Protein AF-A0A853BJP9-F1 (afdb_monomer_lite)

Radius of gyration: 33.91 Å; chains: 1; bounding box: 47×43×100 Å

Sequence (139 aa):
MADEHHEDHGNTVAAWFLTLSWIVLWSVAGVAIILGGDLMLWTAVGLGGSVVFAVIAGVMKKAGLGRKTPRPVPPTREEWEALQAKAKKTAKEAVKEVKDAVTADGGHGRDGAKDDSADSAAPAGSAAASAGETAGSSR

Foldseek 3Di:
DDPPPPQPLPDFPLSVQLVVQLVVLVVVLVVCVVVVHDNVVSVVSSVVSNVVSVVVSVVCVVVVSGDPDDPPDPDDPVVVVVVVVVVVVVVVVVVVVVVVVVVVVPPDDDDDDDDDDDDDDDDDDDDDDDDDDDDDDDD

Secondary structure (DSSP, 8-state):
---------TT-HHHHHHHHHHHHHHHHHHHHHHTT--HHHHHHHHHHHHHHHHHHHHHHIIIIIS--S---PPPPHHHHHHHHHHHHHHHHHHHHHHHHHHHHH--S-------------------------------

Structure (mmCIF, N/CA/C/O backbone):
data_AF-A0A853BJP9-F1
#
_entry.id   AF-A0A853BJP9-F1
#
loop_
_atom_site.group_PDB
_atom_site.id
_atom_site.type_symbol
_atom_site.label_atom_id
_atom_site.label_alt_id
_atom_site.label_comp_id
_atom_site.label_asym_id
_atom_site.label_entity_id
_atom_site.label_seq_id
_atom_site.pdbx_PDB_ins_code
_atom_site.Cartn_x
_atom_site.Cartn_y
_atom_site.Cartn_z
_atom_site.occupancy
_atom_site.B_iso_or_equiv
_atom_site.auth_seq_id
_atom_site.auth_comp_id
_atom_site.auth_asym_id
_atom_site.auth_atom_id
_atom_site.pdbx_PDB_model_num
ATOM 1 N N . MET A 1 1 ? 14.609 25.569 -6.937 1.00 37.84 1 MET A N 1
ATOM 2 C CA . MET A 1 1 ? 14.878 24.474 -7.885 1.00 37.84 1 MET A CA 1
ATOM 3 C C . MET A 1 1 ? 14.384 23.210 -7.219 1.00 37.84 1 MET A C 1
ATOM 5 O O . MET A 1 1 ? 15.051 22.706 -6.329 1.00 37.84 1 MET A O 1
ATOM 9 N N . ALA A 1 2 ? 13.137 22.842 -7.495 1.00 45.31 2 ALA A N 1
ATOM 10 C CA . ALA A 1 2 ? 12.587 21.580 -7.036 1.00 45.31 2 ALA A CA 1
ATOM 11 C C . ALA A 1 2 ? 12.974 20.566 -8.107 1.00 45.31 2 ALA A C 1
ATOM 13 O O . ALA A 1 2 ? 12.393 20.581 -9.187 1.00 45.31 2 ALA A O 1
ATOM 14 N N . ASP A 1 3 ? 14.010 19.772 -7.850 1.00 46.66 3 ASP A N 1
ATOM 15 C CA . ASP A 1 3 ? 14.180 18.537 -8.599 1.00 46.66 3 ASP A CA 1
ATOM 16 C C . ASP A 1 3 ? 12.896 17.738 -8.393 1.00 46.66 3 ASP A C 1
ATOM 18 O O . ASP A 1 3 ? 12.583 17.315 -7.276 1.00 46.66 3 ASP A O 1
ATOM 22 N N . GLU A 1 4 ? 12.123 17.580 -9.462 1.00 47.41 4 GLU A N 1
ATOM 23 C CA . GLU A 1 4 ? 10.982 16.677 -9.550 1.00 47.41 4 GLU A CA 1
ATOM 24 C C . GLU A 1 4 ? 11.506 15.233 -9.515 1.00 47.41 4 GLU A C 1
ATOM 26 O O . GLU A 1 4 ? 11.362 14.444 -10.443 1.00 47.41 4 GLU A O 1
ATOM 31 N N . HIS A 1 5 ? 12.115 14.862 -8.389 1.00 51.47 5 HIS A N 1
ATOM 32 C CA . HIS A 1 5 ? 12.280 13.494 -7.934 1.00 51.47 5 HIS A CA 1
ATOM 33 C C . HIS A 1 5 ? 10.899 12.979 -7.508 1.00 51.47 5 HIS A C 1
ATOM 35 O O . HIS A 1 5 ? 10.656 12.617 -6.356 1.00 51.47 5 HIS A O 1
ATOM 41 N N . HIS A 1 6 ? 9.964 12.925 -8.458 1.00 56.50 6 HIS A N 1
ATOM 42 C CA . HIS A 1 6 ? 8.896 11.948 -8.384 1.00 56.50 6 HIS A CA 1
ATOM 43 C C . HIS A 1 6 ? 9.573 10.602 -8.529 1.00 56.50 6 HIS A C 1
ATOM 45 O O . HIS A 1 6 ? 9.756 10.069 -9.623 1.00 56.50 6 HIS A O 1
ATOM 51 N N . GLU A 1 7 ? 10.029 10.088 -7.392 1.00 53.91 7 GLU A N 1
ATOM 52 C CA . GLU A 1 7 ? 10.380 8.700 -7.296 1.00 53.91 7 GLU A CA 1
ATOM 53 C C . GLU A 1 7 ? 9.246 7.901 -7.924 1.00 53.91 7 GLU A C 1
ATOM 55 O O . GLU A 1 7 ? 8.085 8.007 -7.531 1.00 53.91 7 GLU A O 1
ATOM 60 N N . ASP A 1 8 ? 9.595 7.171 -8.972 1.00 53.97 8 ASP A N 1
ATOM 61 C CA . ASP A 1 8 ? 8.656 6.519 -9.860 1.00 53.97 8 ASP A CA 1
ATOM 62 C C . ASP A 1 8 ? 8.015 5.328 -9.127 1.00 53.97 8 ASP A C 1
ATOM 64 O O . ASP A 1 8 ? 8.422 4.170 -9.237 1.00 53.97 8 ASP A O 1
ATOM 68 N N . HIS A 1 9 ? 7.043 5.649 -8.273 1.00 56.84 9 HIS A N 1
ATOM 69 C CA . HIS A 1 9 ? 6.341 4.755 -7.354 1.00 56.84 9 HIS A CA 1
ATOM 70 C C . HIS A 1 9 ? 5.228 3.959 -8.043 1.00 56.84 9 HIS A C 1
ATOM 72 O O . HIS A 1 9 ? 4.594 3.115 -7.416 1.00 56.84 9 HIS A O 1
ATOM 78 N N . GLY A 1 10 ? 5.011 4.184 -9.342 1.00 60.00 10 GLY A N 1
ATOM 79 C CA . GLY A 1 10 ? 3.760 3.852 -10.022 1.00 60.00 10 GLY A CA 1
ATOM 80 C C . GLY A 1 10 ? 3.425 2.370 -10.224 1.00 60.00 10 GLY A C 1
ATOM 81 O O . GLY A 1 10 ? 2.351 2.107 -10.744 1.00 60.00 10 GLY A O 1
ATOM 82 N N . ASN A 1 11 ? 4.287 1.408 -9.860 1.00 73.94 11 ASN A N 1
ATOM 83 C CA . ASN A 1 11 ? 3.923 -0.025 -9.837 1.00 73.94 11 ASN A CA 1
ATOM 84 C C . ASN A 1 11 ? 4.930 -0.921 -9.071 1.00 73.94 11 ASN A C 1
ATOM 86 O O . ASN A 1 11 ? 5.245 -2.022 -9.519 1.00 73.94 11 ASN A O 1
ATOM 90 N N . THR A 1 12 ? 5.539 -0.455 -7.975 1.00 83.69 12 THR A N 1
ATOM 91 C CA . THR A 1 12 ? 6.511 -1.297 -7.235 1.00 83.69 12 THR A CA 1
ATOM 92 C C . THR A 1 12 ? 5.818 -2.171 -6.195 1.00 83.69 12 THR A C 1
ATOM 94 O O . THR A 1 12 ? 4.825 -1.752 -5.604 1.00 83.69 12 THR A O 1
ATOM 97 N N . VAL A 1 13 ? 6.362 -3.362 -5.918 1.00 85.00 13 VAL A N 1
ATOM 98 C CA . VAL A 1 13 ? 5.829 -4.253 -4.868 1.00 85.00 13 VAL A CA 1
ATOM 99 C C . VAL A 1 13 ? 5.846 -3.556 -3.508 1.00 85.00 13 VAL A C 1
ATOM 101 O O . VAL A 1 13 ? 4.897 -3.681 -2.745 1.00 85.00 13 VAL A O 1
ATOM 104 N N . ALA A 1 14 ? 6.891 -2.772 -3.225 1.00 84.31 14 ALA A N 1
ATOM 105 C CA . ALA A 1 14 ? 6.982 -1.991 -1.994 1.00 84.31 14 ALA A CA 1
ATOM 106 C C . ALA A 1 14 ? 5.864 -0.935 -1.877 1.00 84.31 14 ALA A C 1
ATOM 108 O O . ALA A 1 14 ? 5.296 -0.770 -0.799 1.00 84.31 14 ALA A O 1
ATOM 109 N N . ALA A 1 15 ? 5.516 -0.256 -2.978 1.00 85.38 15 ALA A N 1
ATOM 110 C CA . ALA A 1 15 ? 4.410 0.702 -2.997 1.00 85.38 15 ALA A CA 1
ATOM 111 C C . ALA A 1 15 ? 3.058 0.003 -2.787 1.00 85.38 15 ALA A C 1
ATOM 113 O O . ALA A 1 15 ? 2.301 0.394 -1.903 1.00 85.38 15 ALA A O 1
ATOM 114 N N . TRP A 1 16 ? 2.791 -1.080 -3.522 1.00 89.31 16 TRP A N 1
ATOM 115 C CA . TRP A 1 16 ? 1.556 -1.856 -3.366 1.00 89.31 16 TRP A CA 1
ATOM 116 C C . TRP A 1 16 ? 1.411 -2.473 -1.981 1.00 89.31 16 TRP A C 1
ATOM 118 O O . TRP A 1 16 ? 0.315 -2.473 -1.429 1.00 89.31 16 TRP A O 1
ATOM 128 N N . PHE A 1 17 ? 2.506 -2.958 -1.396 1.00 91.31 17 PHE A N 1
ATOM 129 C CA . PHE A 1 17 ? 2.514 -3.454 -0.026 1.00 91.31 17 PHE A CA 1
ATOM 130 C C . PHE A 1 17 ? 2.046 -2.375 0.949 1.00 91.31 17 PHE A C 1
ATOM 132 O O . PHE A 1 17 ? 1.152 -2.633 1.755 1.00 91.31 17 PHE A O 1
ATOM 139 N N . LEU A 1 18 ? 2.603 -1.163 0.860 1.00 91.25 18 LEU A N 1
ATOM 140 C CA . LEU A 1 18 ? 2.212 -0.067 1.742 1.00 91.25 18 LEU A CA 1
ATOM 141 C C . LEU A 1 18 ? 0.736 0.295 1.554 1.00 91.25 18 LEU A C 1
ATOM 143 O O . LEU A 1 18 ? 0.005 0.407 2.530 1.00 91.25 18 LEU A O 1
ATOM 147 N N . THR A 1 19 ? 0.278 0.419 0.309 1.00 92.75 19 THR A N 1
ATOM 148 C CA . THR A 1 19 ? -1.118 0.757 0.013 1.00 92.75 19 THR A CA 1
ATOM 149 C C . THR A 1 19 ? -2.087 -0.308 0.528 1.00 92.75 19 THR A C 1
ATOM 151 O O . THR A 1 19 ? -3.053 0.021 1.212 1.00 92.75 19 THR A O 1
ATOM 154 N N . LEU A 1 20 ? -1.832 -1.588 0.246 1.00 95.38 20 LEU A N 1
ATOM 155 C CA . LEU A 1 20 ? -2.716 -2.681 0.655 1.00 95.38 20 LEU A CA 1
ATOM 156 C C . LEU A 1 20 ? -2.715 -2.883 2.171 1.00 95.38 20 LEU A C 1
ATOM 158 O O . LEU A 1 20 ? -3.782 -3.031 2.761 1.00 95.38 20 LEU A O 1
ATOM 162 N N . SER A 1 21 ? -1.543 -2.852 2.811 1.00 93.94 21 SER A N 1
ATOM 163 C CA . SER A 1 21 ? -1.447 -2.975 4.272 1.00 93.94 21 SER A CA 1
ATOM 164 C C . SER A 1 21 ? -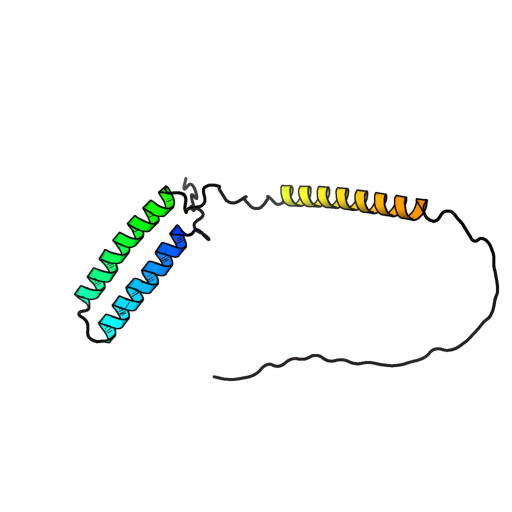2.181 -1.839 4.982 1.00 93.94 21 SER A C 1
ATOM 166 O O . SER A 1 21 ? -2.892 -2.092 5.952 1.00 93.94 21 SER A O 1
ATOM 168 N N . TRP A 1 22 ? -2.107 -0.615 4.451 1.00 95.50 22 TRP A N 1
ATOM 169 C CA . TRP A 1 22 ? -2.853 0.529 4.968 1.00 95.50 22 TRP A CA 1
ATOM 170 C C . TRP A 1 22 ? -4.366 0.330 4.835 1.00 95.50 22 TRP A C 1
ATOM 172 O O . TRP A 1 22 ? -5.093 0.475 5.816 1.00 95.50 22 TRP A O 1
ATOM 182 N N . ILE A 1 23 ? -4.853 -0.053 3.651 1.00 96.62 23 ILE A N 1
ATOM 183 C CA . ILE A 1 23 ? -6.286 -0.306 3.425 1.00 96.62 23 ILE A CA 1
ATOM 184 C C . ILE A 1 23 ? -6.799 -1.374 4.391 1.00 96.62 23 ILE A C 1
ATOM 186 O O . ILE A 1 23 ? -7.822 -1.167 5.041 1.00 96.62 23 ILE A O 1
ATOM 190 N N . VAL A 1 24 ? -6.085 -2.494 4.521 1.00 97.94 24 VAL A N 1
ATOM 191 C CA . VAL A 1 24 ? -6.479 -3.590 5.414 1.00 97.94 24 VAL A CA 1
ATOM 192 C C . VAL A 1 24 ? -6.487 -3.130 6.869 1.00 97.94 24 VAL A C 1
ATOM 194 O O . VAL A 1 24 ? -7.473 -3.359 7.566 1.00 97.94 24 VAL A O 1
ATOM 197 N N . LEU A 1 25 ? -5.438 -2.438 7.321 1.00 97.81 25 LEU A N 1
ATOM 198 C CA . LEU A 1 25 ? -5.331 -1.956 8.698 1.00 97.81 25 LEU A CA 1
ATOM 199 C C . LEU A 1 25 ? -6.505 -1.053 9.078 1.00 97.81 25 LEU A C 1
ATOM 201 O O . LEU A 1 25 ? -7.149 -1.268 10.104 1.00 97.81 25 LEU A O 1
ATOM 205 N N . TRP A 1 26 ? -6.803 -0.063 8.239 1.00 97.44 26 TRP A N 1
ATOM 206 C CA . TRP A 1 26 ? -7.873 0.891 8.516 1.00 97.44 26 TRP A CA 1
ATOM 207 C C . TRP A 1 26 ? -9.263 0.300 8.301 1.00 97.44 26 TRP A C 1
ATOM 209 O O . TRP A 1 26 ? -10.194 0.697 8.996 1.00 97.44 26 TRP A O 1
ATOM 219 N N . SER A 1 27 ? -9.404 -0.698 7.427 1.00 98.06 27 SER A N 1
ATOM 220 C CA . SER A 1 27 ? -10.647 -1.469 7.317 1.00 98.06 27 SER A CA 1
ATOM 221 C C . SER A 1 27 ? -10.922 -2.247 8.603 1.00 98.06 27 SER A C 1
ATOM 223 O O . SER A 1 27 ? -12.030 -2.188 9.127 1.00 98.06 27 SER A O 1
ATOM 225 N N . VAL A 1 28 ? -9.911 -2.923 9.161 1.00 97.31 28 VAL A N 1
ATOM 226 C CA . VAL A 1 28 ? -10.039 -3.651 10.434 1.00 97.31 28 VAL A CA 1
ATOM 227 C C . VAL A 1 28 ? -10.338 -2.692 11.584 1.00 97.31 28 VAL A C 1
ATOM 229 O O . VAL A 1 28 ? -11.266 -2.943 12.349 1.00 97.31 28 VAL A O 1
ATOM 232 N N . ALA A 1 29 ? -9.611 -1.575 11.682 1.00 95.62 29 ALA A N 1
ATOM 233 C CA . ALA A 1 29 ? -9.858 -0.567 12.711 1.00 95.62 29 ALA A CA 1
ATOM 234 C C . ALA A 1 29 ? -11.275 0.022 12.599 1.00 95.62 29 ALA A C 1
ATOM 236 O O . ALA A 1 29 ? -11.988 0.103 13.595 1.00 95.62 29 ALA A O 1
ATOM 237 N N . GLY A 1 30 ? -11.713 0.367 11.384 1.00 96.44 30 GLY A N 1
ATOM 238 C CA . GLY A 1 30 ? -13.053 0.892 11.126 1.00 96.44 30 GLY A CA 1
ATOM 239 C C . GLY A 1 30 ? -14.156 -0.098 11.496 1.00 96.44 30 GLY A C 1
ATOM 240 O O . GLY A 1 30 ? -15.092 0.268 12.203 1.00 96.44 30 GLY A O 1
ATOM 241 N N . VAL A 1 31 ? -14.028 -1.365 11.092 1.00 97.94 31 VAL A N 1
ATOM 242 C CA . VAL A 1 31 ? -14.982 -2.422 11.468 1.00 97.94 31 VAL A CA 1
ATOM 243 C C . VAL A 1 31 ? -15.021 -2.607 12.983 1.00 97.94 31 VAL A C 1
ATOM 245 O O . VAL A 1 31 ? -16.103 -2.689 13.558 1.00 97.94 31 VAL A O 1
ATOM 248 N N . ALA A 1 32 ? -13.868 -2.625 13.651 1.00 96.19 32 ALA A N 1
ATOM 249 C CA . ALA A 1 32 ? -13.818 -2.792 15.096 1.00 96.19 32 ALA A CA 1
ATOM 250 C C . ALA A 1 32 ? -14.484 -1.628 15.847 1.00 96.19 32 ALA A C 1
ATOM 252 O O . ALA A 1 32 ? -15.196 -1.864 16.820 1.00 96.19 32 ALA A O 1
ATOM 253 N N . ILE A 1 33 ? -14.324 -0.392 15.366 1.00 95.88 33 ILE A N 1
ATOM 254 C CA . ILE A 1 33 ? -15.020 0.787 15.903 1.00 95.88 33 ILE A CA 1
ATOM 255 C C . ILE A 1 33 ? -16.537 0.661 15.701 1.00 95.88 33 ILE A C 1
ATOM 257 O O . ILE A 1 33 ? -17.299 0.886 16.639 1.00 95.88 33 ILE A O 1
ATOM 261 N N . ILE A 1 34 ? -16.991 0.252 14.510 1.00 97.75 34 ILE A N 1
ATOM 262 C CA . ILE A 1 34 ? -18.423 0.062 14.207 1.00 97.75 34 ILE A CA 1
ATOM 263 C C . ILE A 1 34 ? -19.056 -0.988 15.129 1.00 97.75 34 ILE A C 1
ATOM 265 O O . ILE A 1 34 ? -20.197 -0.826 15.555 1.00 97.75 34 ILE A O 1
ATOM 269 N N . LEU A 1 35 ? -18.314 -2.039 15.480 1.00 97.50 35 LEU A N 1
ATOM 270 C CA . LEU A 1 35 ? -18.759 -3.082 16.408 1.00 97.50 35 LEU A CA 1
ATOM 271 C C . LEU A 1 35 ? -18.677 -2.668 17.893 1.00 97.50 35 LEU A C 1
ATOM 273 O O . LEU A 1 35 ? -18.847 -3.513 18.769 1.00 97.50 35 LEU A O 1
ATOM 277 N N . GLY A 1 36 ? -18.445 -1.385 18.188 1.00 94.06 36 GLY A N 1
ATOM 278 C CA . GLY A 1 36 ? -18.423 -0.835 19.547 1.00 94.06 36 GLY A CA 1
ATOM 279 C C . GLY A 1 36 ? -17.041 -0.809 20.203 1.00 94.06 36 GLY A C 1
ATOM 280 O O . GLY A 1 36 ? -16.944 -0.641 21.417 1.00 94.06 36 GLY A O 1
ATOM 281 N N . GLY A 1 37 ? -15.968 -0.990 19.432 1.00 93.50 37 GLY A N 1
ATOM 282 C CA . GLY A 1 37 ? -14.599 -0.838 19.912 1.00 93.50 37 GLY A CA 1
ATOM 283 C C . GLY A 1 37 ? -14.257 0.609 20.279 1.00 93.50 37 GLY A C 1
ATOM 284 O O . GLY A 1 37 ? -14.773 1.556 19.687 1.00 93.50 37 GLY A O 1
ATOM 285 N N . ASP A 1 38 ? -13.343 0.779 21.239 1.00 95.44 38 ASP A N 1
ATOM 286 C CA . ASP A 1 38 ? -12.894 2.103 21.676 1.00 95.44 38 ASP A CA 1
ATOM 287 C C . ASP A 1 38 ? -12.211 2.879 20.536 1.00 95.44 38 ASP A C 1
ATOM 289 O O . ASP A 1 38 ? -11.219 2.429 19.952 1.00 95.44 38 ASP A O 1
ATOM 293 N N . LEU A 1 39 ? -12.748 4.064 20.228 1.00 94.69 39 LEU A N 1
ATOM 294 C CA . LEU A 1 39 ? -12.292 4.894 19.115 1.00 94.69 39 LEU A CA 1
ATOM 295 C C . LEU A 1 39 ? -10.814 5.274 19.253 1.00 94.69 39 LEU A C 1
ATOM 297 O O . LEU A 1 39 ? -10.077 5.234 18.266 1.00 94.69 39 LEU A O 1
ATOM 301 N N . MET A 1 40 ? -10.373 5.643 20.458 1.00 97.12 40 MET A N 1
ATOM 302 C CA . MET A 1 40 ? -9.007 6.115 20.689 1.00 97.12 40 MET A CA 1
ATOM 303 C C . MET A 1 40 ? -8.003 4.974 20.566 1.00 97.12 40 MET A C 1
ATOM 305 O O . MET A 1 40 ? -6.978 5.134 19.905 1.00 97.12 40 MET A O 1
ATOM 309 N N . LEU A 1 41 ? -8.323 3.806 21.121 1.00 97.00 41 LEU A N 1
ATOM 310 C CA . LEU A 1 41 ? -7.511 2.602 21.022 1.00 97.00 41 LEU A CA 1
ATOM 311 C C . LEU A 1 41 ? -7.332 2.173 19.564 1.00 97.00 41 LEU A C 1
ATOM 313 O O . LEU A 1 41 ? -6.201 2.020 19.108 1.00 97.00 41 LEU A O 1
ATOM 317 N N . TRP A 1 42 ? -8.421 2.010 18.809 1.00 96.19 42 TRP A N 1
ATOM 318 C CA . TRP A 1 42 ? -8.343 1.544 17.420 1.00 96.19 42 TRP A CA 1
ATOM 319 C C . TRP A 1 42 ? -7.703 2.570 16.485 1.00 96.19 42 TRP A C 1
ATOM 321 O O . TRP A 1 42 ? -6.979 2.189 15.565 1.00 96.19 42 TRP A O 1
ATOM 331 N N . THR A 1 43 ? -7.877 3.864 16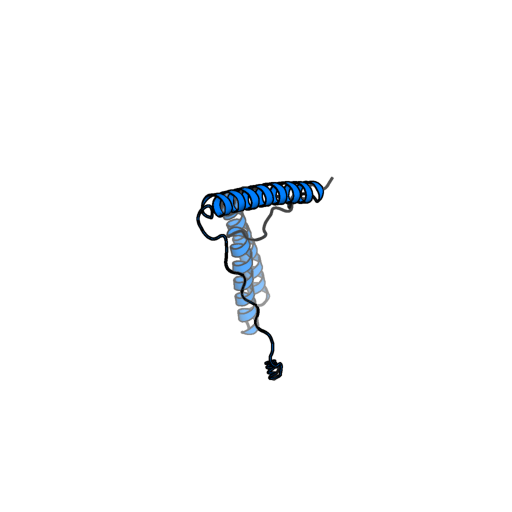.761 1.00 95.69 43 THR A N 1
ATOM 332 C CA . THR A 1 43 ? -7.160 4.926 16.042 1.00 95.69 43 THR A CA 1
ATOM 333 C C . THR A 1 43 ? -5.666 4.896 16.360 1.00 95.69 43 THR A C 1
ATOM 335 O O . THR A 1 43 ? -4.847 4.981 15.446 1.00 95.69 43 THR A O 1
ATOM 338 N N . ALA A 1 44 ? -5.282 4.718 17.628 1.00 96.62 44 ALA A N 1
ATOM 339 C CA . ALA A 1 44 ? -3.880 4.590 18.024 1.00 96.62 44 ALA A CA 1
ATOM 340 C C . ALA A 1 44 ? -3.220 3.353 17.394 1.00 96.62 44 ALA A C 1
ATOM 342 O O . ALA A 1 44 ? -2.094 3.443 16.905 1.00 96.62 44 ALA A O 1
ATOM 343 N N . VAL A 1 45 ? -3.934 2.224 17.330 1.00 96.06 45 VAL A N 1
ATOM 344 C CA . VAL A 1 45 ? -3.493 1.011 16.622 1.00 96.06 45 VAL A CA 1
ATOM 345 C C . VAL A 1 45 ? -3.336 1.279 15.123 1.00 96.06 45 VAL A C 1
ATOM 347 O O . VAL A 1 45 ? -2.317 0.905 14.546 1.00 96.06 45 VAL A O 1
ATOM 350 N N . GLY A 1 46 ? -4.295 1.966 14.496 1.00 95.50 46 GLY A N 1
ATOM 351 C CA . GLY A 1 46 ? -4.222 2.358 13.087 1.00 95.50 46 GLY A CA 1
ATOM 352 C C . GLY A 1 46 ? -3.012 3.246 12.787 1.00 95.50 46 GLY A C 1
ATOM 353 O O . GLY A 1 46 ? -2.265 2.994 11.841 1.00 95.50 46 GLY A O 1
ATOM 354 N N . LEU A 1 47 ? -2.750 4.249 13.624 1.00 97.25 47 LEU A N 1
ATOM 355 C CA . LEU A 1 47 ? -1.596 5.136 13.474 1.00 97.25 47 LEU A CA 1
ATOM 356 C C . LEU A 1 47 ? -0.272 4.403 13.721 1.00 97.25 47 LEU A C 1
ATOM 358 O O . LEU A 1 47 ? 0.640 4.493 12.901 1.00 97.25 47 LEU A O 1
ATOM 362 N N . GLY A 1 48 ? -0.174 3.634 14.807 1.00 96.25 48 GLY A N 1
ATOM 363 C CA . GLY A 1 48 ? 1.021 2.855 15.131 1.00 96.25 48 GLY A CA 1
ATOM 364 C C . GLY A 1 48 ? 1.350 1.827 14.047 1.00 96.25 48 GLY A C 1
ATOM 365 O O . GLY A 1 48 ? 2.485 1.762 13.575 1.00 96.25 48 GLY A O 1
ATOM 366 N N . GLY A 1 49 ? 0.345 1.083 13.579 1.00 96.81 49 GLY A N 1
ATOM 367 C CA . GLY A 1 49 ? 0.492 0.135 12.476 1.00 96.81 49 GLY A CA 1
ATOM 368 C C . GLY A 1 49 ? 0.904 0.815 11.168 1.00 96.81 49 GLY A C 1
ATOM 369 O O . GLY A 1 49 ? 1.778 0.308 10.469 1.00 96.81 49 GLY A O 1
ATOM 370 N N . SER A 1 50 ? 0.364 2.002 10.872 1.00 95.06 50 SER A N 1
ATOM 371 C CA . SER A 1 50 ? 0.735 2.779 9.680 1.00 95.06 50 SER A CA 1
ATOM 372 C C . SER A 1 50 ? 2.224 3.144 9.670 1.00 95.06 50 SER A C 1
ATOM 374 O O . SER A 1 50 ? 2.888 3.012 8.640 1.00 95.06 50 SER A O 1
ATOM 376 N N . VAL A 1 51 ? 2.781 3.534 10.822 1.00 96.75 51 VAL A N 1
ATOM 377 C CA . VAL A 1 51 ? 4.222 3.809 10.960 1.00 96.75 51 VAL A CA 1
ATOM 378 C C . VAL A 1 51 ? 5.045 2.543 10.721 1.00 96.75 51 VAL A C 1
ATOM 380 O O . VAL A 1 51 ? 6.017 2.574 9.966 1.00 96.75 51 VAL A O 1
ATOM 383 N N . VAL A 1 52 ? 4.646 1.413 11.311 1.00 96.62 52 VAL A N 1
ATOM 384 C CA . VAL A 1 52 ? 5.343 0.128 11.131 1.00 96.62 52 VAL A CA 1
ATOM 385 C C . VAL A 1 52 ? 5.354 -0.290 9.659 1.00 96.62 52 VAL A C 1
ATOM 387 O O . VAL A 1 52 ? 6.413 -0.627 9.123 1.00 96.62 52 VAL A O 1
ATOM 390 N N . PHE A 1 53 ? 4.215 -0.214 8.968 1.00 94.94 53 PHE A N 1
ATOM 391 C CA . PHE A 1 53 ? 4.142 -0.551 7.546 1.00 94.94 53 PHE A CA 1
ATOM 392 C C . PHE A 1 53 ? 4.970 0.393 6.673 1.00 94.94 53 PHE A C 1
ATOM 394 O O . PHE A 1 53 ? 5.633 -0.076 5.746 1.00 94.94 53 PHE A O 1
ATOM 401 N N . ALA A 1 54 ? 5.020 1.688 6.995 1.00 91.56 54 ALA A N 1
ATOM 402 C CA . ALA A 1 54 ? 5.875 2.645 6.296 1.00 91.56 54 ALA A CA 1
ATOM 403 C C . ALA A 1 54 ? 7.366 2.293 6.431 1.00 91.56 54 ALA A C 1
ATOM 405 O O . ALA A 1 54 ? 8.103 2.324 5.441 1.00 91.56 54 ALA A O 1
ATOM 406 N N . VAL A 1 55 ? 7.809 1.892 7.627 1.00 92.88 55 VAL A N 1
ATOM 407 C CA . VAL A 1 55 ? 9.189 1.436 7.855 1.00 92.88 55 VAL A CA 1
ATOM 408 C C . VAL A 1 55 ? 9.486 0.182 7.033 1.00 92.88 55 VAL A C 1
ATOM 410 O O . VAL A 1 55 ? 10.498 0.141 6.331 1.00 92.88 55 VAL A O 1
ATOM 413 N N . ILE A 1 56 ? 8.597 -0.816 7.058 1.00 92.19 56 ILE A N 1
ATOM 414 C CA . ILE A 1 56 ? 8.763 -2.060 6.290 1.00 92.19 56 ILE A CA 1
ATOM 415 C C . ILE A 1 56 ? 8.836 -1.766 4.787 1.00 92.19 56 ILE A C 1
ATOM 417 O O . ILE A 1 56 ? 9.753 -2.238 4.116 1.00 92.19 56 ILE A O 1
ATOM 421 N N . ALA A 1 57 ? 7.940 -0.932 4.257 1.00 87.88 57 ALA A N 1
ATOM 422 C CA . ALA A 1 57 ? 7.953 -0.533 2.851 1.00 87.88 57 ALA A CA 1
ATOM 423 C C . ALA A 1 57 ? 9.258 0.192 2.470 1.00 87.88 57 ALA A C 1
ATOM 425 O O . ALA A 1 57 ? 9.847 -0.080 1.418 1.00 87.88 57 ALA A O 1
ATOM 426 N N . GLY A 1 58 ? 9.763 1.058 3.354 1.00 86.62 58 GLY A N 1
ATOM 427 C CA . GLY A 1 58 ? 11.061 1.712 3.197 1.00 86.62 58 GLY A CA 1
ATOM 428 C C . GLY A 1 58 ? 12.228 0.719 3.148 1.00 86.62 58 GLY A C 1
ATOM 429 O O . GLY A 1 58 ? 13.132 0.866 2.322 1.00 86.62 58 GLY A O 1
ATOM 430 N N . VAL A 1 59 ? 12.199 -0.328 3.976 1.00 88.50 59 VAL A N 1
ATOM 431 C CA . VAL A 1 59 ? 13.201 -1.408 3.957 1.00 88.50 59 VAL A CA 1
ATOM 432 C C . VAL A 1 59 ? 13.090 -2.246 2.682 1.00 88.50 59 VAL A C 1
ATOM 434 O O . VAL A 1 59 ? 14.107 -2.500 2.040 1.00 88.50 59 VAL A O 1
ATOM 437 N N . MET A 1 60 ? 11.882 -2.614 2.250 1.00 86.56 60 MET A N 1
ATOM 438 C CA . MET A 1 60 ? 11.663 -3.363 1.002 1.00 86.56 60 MET A CA 1
ATOM 439 C C . MET A 1 60 ? 12.208 -2.611 -0.215 1.00 86.56 60 MET A C 1
ATOM 441 O O . MET A 1 60 ? 12.837 -3.194 -1.099 1.00 86.56 60 MET A O 1
ATOM 445 N N . LYS A 1 61 ? 12.028 -1.291 -0.239 1.00 81.44 61 LYS A N 1
ATOM 446 C CA . LYS A 1 61 ? 12.592 -0.422 -1.269 1.00 81.44 61 LYS A CA 1
ATOM 447 C C . LYS A 1 61 ? 14.124 -0.447 -1.266 1.00 81.44 61 LYS A C 1
ATOM 449 O O . LYS A 1 61 ? 14.719 -0.606 -2.330 1.00 81.44 61 LYS A O 1
ATOM 454 N N . LYS A 1 62 ? 14.762 -0.388 -0.089 1.00 82.69 62 LYS A N 1
ATOM 455 C CA . LYS A 1 62 ? 16.226 -0.539 0.057 1.00 82.69 62 LYS A CA 1
ATOM 456 C C . LYS A 1 62 ? 16.726 -1.928 -0.355 1.00 82.69 62 LYS A C 1
ATOM 458 O O . LYS A 1 62 ? 17.804 -2.033 -0.927 1.00 82.69 62 LYS A O 1
ATOM 463 N N . ALA A 1 63 ? 15.930 -2.973 -0.140 1.00 83.44 63 ALA A N 1
ATOM 464 C CA . ALA A 1 63 ? 16.229 -4.341 -0.568 1.00 83.44 63 ALA A CA 1
ATOM 465 C C . ALA A 1 63 ? 16.074 -4.564 -2.089 1.00 83.44 63 ALA A C 1
ATOM 467 O O . ALA A 1 63 ? 16.302 -5.665 -2.586 1.00 83.44 63 ALA A O 1
ATOM 468 N N . GLY A 1 64 ? 15.713 -3.528 -2.854 1.00 73.62 64 GLY A N 1
ATOM 469 C CA . GLY A 1 64 ? 15.636 -3.596 -4.310 1.00 73.62 64 GLY A CA 1
ATOM 470 C C . GLY A 1 64 ? 14.292 -4.065 -4.860 1.00 73.62 64 GLY A C 1
ATOM 471 O O . GLY A 1 64 ? 14.223 -4.348 -6.051 1.00 73.62 64 GLY A O 1
ATOM 472 N N . LEU A 1 65 ? 13.232 -4.097 -4.038 1.00 73.94 65 LEU A N 1
ATOM 473 C CA . LEU A 1 65 ? 11.848 -4.294 -4.498 1.00 73.94 65 LEU A CA 1
ATOM 474 C C . LEU A 1 65 ? 11.222 -2.996 -5.060 1.00 73.94 65 LEU A C 1
ATOM 476 O O . LEU A 1 65 ? 10.047 -2.976 -5.433 1.00 73.94 65 LEU A O 1
ATOM 480 N N . GLY A 1 66 ? 11.999 -1.908 -5.116 1.00 68.25 66 GLY A N 1
ATOM 481 C CA . GLY A 1 66 ? 11.690 -0.688 -5.865 1.00 68.25 66 GLY A CA 1
ATOM 482 C C . GLY A 1 66 ? 12.257 -0.712 -7.292 1.00 68.25 66 GLY A C 1
ATOM 483 O O . GLY A 1 66 ? 13.104 -1.541 -7.626 1.00 68.25 66 GLY A O 1
ATOM 484 N N . ARG A 1 67 ? 11.823 0.220 -8.154 1.00 64.31 67 ARG A N 1
ATOM 485 C CA . ARG A 1 67 ? 12.436 0.401 -9.481 1.00 64.31 67 ARG A CA 1
ATOM 486 C C . ARG A 1 67 ? 13.858 0.943 -9.314 1.00 64.31 67 ARG A C 1
ATOM 488 O O . ARG A 1 67 ? 14.044 2.009 -8.740 1.00 64.31 67 ARG A O 1
ATOM 495 N N . LYS A 1 68 ? 14.850 0.216 -9.838 1.00 63.97 68 LYS A N 1
ATOM 496 C CA . LYS A 1 68 ? 16.269 0.624 -9.839 1.00 63.97 68 LYS A CA 1
ATOM 497 C C . LYS A 1 68 ? 16.645 1.519 -11.024 1.00 63.97 68 LYS A C 1
ATOM 499 O O . LYS A 1 68 ? 17.676 2.178 -10.982 1.00 63.97 68 LYS A O 1
ATOM 504 N N . THR A 1 69 ? 15.823 1.531 -12.071 1.00 57.16 69 THR A N 1
ATOM 505 C CA . THR A 1 69 ? 16.083 2.274 -13.308 1.00 57.16 69 THR A CA 1
ATOM 506 C C . THR A 1 69 ? 14.961 3.292 -13.526 1.00 57.16 69 THR A C 1
ATOM 508 O O . THR A 1 69 ? 13.784 2.891 -13.465 1.00 57.16 69 THR A O 1
ATOM 511 N N . PRO A 1 70 ? 15.291 4.575 -13.787 1.00 65.75 70 PRO A N 1
ATOM 512 C CA . PRO A 1 70 ? 14.308 5.576 -14.191 1.00 65.75 70 PRO A CA 1
ATOM 513 C C . PRO A 1 70 ? 13.463 5.030 -15.340 1.00 65.75 70 PRO A C 1
ATOM 515 O O . PRO A 1 70 ? 13.974 4.276 -16.178 1.00 65.75 70 PRO A O 1
ATOM 518 N N . ARG A 1 71 ? 12.160 5.335 -15.376 1.00 62.41 71 ARG A N 1
ATOM 519 C CA . ARG A 1 71 ? 11.381 4.994 -16.568 1.00 62.41 71 ARG A CA 1
ATOM 520 C C . ARG A 1 71 ? 12.062 5.608 -17.790 1.00 62.41 71 ARG A C 1
ATOM 522 O O . ARG A 1 71 ? 12.547 6.736 -17.695 1.00 62.41 71 ARG A O 1
ATOM 529 N N . PRO A 1 72 ? 12.092 4.888 -18.925 1.00 68.75 72 PRO A N 1
ATOM 530 C CA . PRO A 1 72 ? 12.377 5.527 -20.193 1.00 68.75 72 PRO A CA 1
ATOM 531 C C . PRO A 1 72 ? 11.433 6.720 -20.306 1.00 68.75 72 PRO A C 1
ATOM 533 O O . PRO A 1 72 ? 10.211 6.549 -20.273 1.00 68.75 72 PRO A O 1
ATOM 536 N N . VAL A 1 73 ? 12.006 7.920 -20.326 1.00 72.81 73 VAL A N 1
ATOM 537 C CA . VAL A 1 73 ? 11.239 9.140 -20.554 1.00 72.81 73 VAL A CA 1
ATOM 538 C C . VAL A 1 73 ? 10.629 8.982 -21.946 1.00 72.81 73 VAL A C 1
ATOM 540 O O . VAL A 1 73 ? 11.333 8.516 -22.851 1.00 72.81 73 VAL A O 1
ATOM 543 N N . PRO A 1 74 ? 9.326 9.259 -22.132 1.00 74.31 74 PRO A N 1
ATOM 544 C CA . PRO A 1 74 ? 8.741 9.199 -23.461 1.00 74.31 74 PRO A CA 1
ATOM 545 C C . PRO A 1 74 ? 9.592 10.060 -24.406 1.00 74.31 74 PRO A C 1
ATOM 547 O O . PRO A 1 74 ? 9.957 11.175 -24.020 1.00 74.31 74 PRO A O 1
ATOM 550 N N . PRO A 1 75 ? 9.952 9.538 -25.594 1.00 79.62 75 PRO A N 1
ATOM 551 C CA . PRO A 1 75 ? 10.797 10.266 -26.524 1.00 79.62 75 PRO A CA 1
ATOM 552 C C . PRO A 1 75 ? 10.162 11.617 -26.817 1.00 79.62 75 PRO A C 1
ATOM 554 O O . PRO A 1 75 ? 8.938 11.739 -26.950 1.00 79.62 75 PRO A O 1
ATOM 557 N N . THR A 1 76 ? 11.005 12.634 -26.906 1.00 82.62 76 THR A N 1
ATOM 558 C CA . THR A 1 76 ? 10.572 13.966 -27.310 1.00 82.62 76 THR A CA 1
ATOM 559 C C .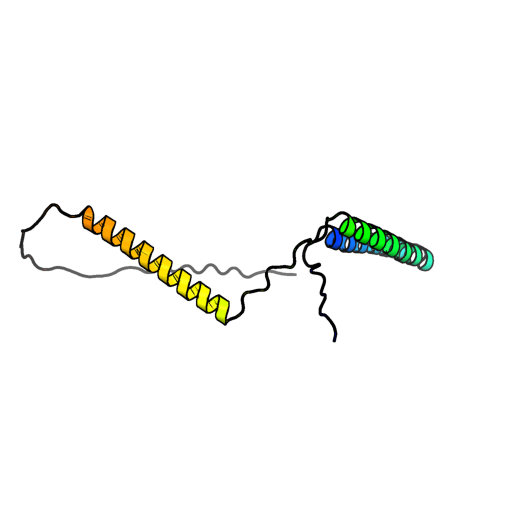 THR A 1 76 ? 9.937 13.904 -28.698 1.00 82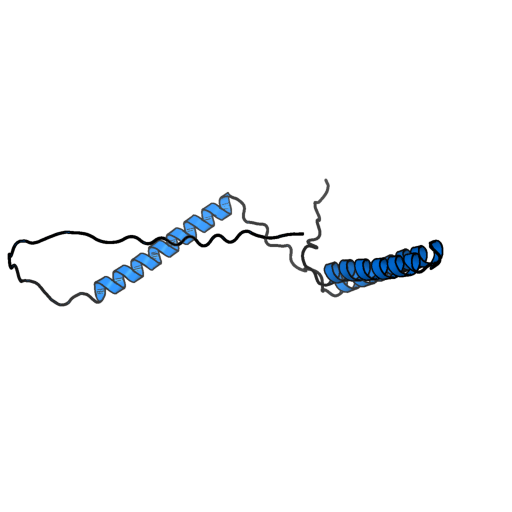.62 76 THR A C 1
ATOM 561 O O . THR A 1 76 ? 10.136 12.955 -29.461 1.00 82.62 76 THR A O 1
ATOM 564 N N . ARG A 1 77 ? 9.148 14.921 -29.053 1.00 79.19 77 ARG A N 1
ATOM 565 C CA . ARG A 1 77 ? 8.452 14.949 -30.346 1.00 79.19 77 ARG A CA 1
ATOM 566 C C . ARG A 1 77 ? 9.412 14.746 -31.527 1.00 79.19 77 ARG A C 1
ATOM 568 O O . ARG A 1 77 ? 9.099 13.991 -32.442 1.00 79.19 77 ARG A O 1
ATOM 575 N N . GLU A 1 78 ? 10.584 15.368 -31.471 1.00 78.19 78 GLU A N 1
ATOM 576 C CA . GLU A 1 78 ? 11.618 15.265 -32.506 1.00 78.19 78 GLU A CA 1
ATOM 577 C C . GLU A 1 78 ? 12.205 13.849 -32.592 1.00 78.19 78 GLU A C 1
ATOM 579 O O . GLU A 1 78 ? 12.377 13.300 -33.682 1.00 78.19 78 GLU A O 1
ATOM 584 N N . GLU A 1 79 ? 12.439 13.205 -31.447 1.00 80.50 79 GLU A N 1
ATOM 585 C CA . GLU A 1 79 ? 12.897 11.815 -31.386 1.00 80.50 79 GLU A CA 1
ATOM 586 C C . GLU A 1 79 ? 11.824 10.845 -31.892 1.00 80.50 79 GLU A C 1
ATOM 588 O O . GLU A 1 79 ? 12.139 9.893 -32.606 1.00 80.50 79 GLU A O 1
ATOM 593 N N . TRP A 1 80 ? 10.549 11.098 -31.594 1.00 82.62 80 TRP A N 1
ATOM 594 C CA . TRP A 1 80 ? 9.434 10.298 -32.097 1.00 82.62 80 TRP A CA 1
ATOM 595 C C . TRP A 1 80 ? 9.288 10.415 -33.620 1.00 82.62 80 TRP A C 1
ATOM 597 O O . TRP A 1 80 ? 9.120 9.406 -34.311 1.00 82.62 80 TRP A O 1
ATOM 607 N N . GLU A 1 81 ? 9.422 11.625 -34.166 1.00 84.06 81 GLU A N 1
ATOM 608 C CA . GLU A 1 81 ? 9.404 11.875 -35.610 1.00 84.06 81 GLU A CA 1
ATOM 609 C C . GLU A 1 81 ? 10.611 11.220 -36.312 1.00 84.06 81 GLU A C 1
ATOM 611 O O . GLU A 1 81 ? 10.450 10.589 -37.363 1.00 84.06 81 GLU A O 1
ATOM 616 N N . ALA A 1 82 ? 11.801 11.257 -35.705 1.00 83.44 82 ALA A N 1
ATOM 617 C CA . ALA A 1 82 ? 12.991 10.576 -36.215 1.00 83.44 82 ALA A CA 1
ATOM 618 C C . ALA A 1 82 ? 12.857 9.041 -36.184 1.00 83.44 82 ALA A C 1
ATOM 620 O O . ALA A 1 82 ? 13.279 8.359 -37.124 1.00 83.44 82 ALA A O 1
ATOM 621 N N . LEU A 1 83 ? 12.244 8.482 -35.136 1.00 83.06 83 LEU A N 1
ATOM 622 C CA . LEU A 1 83 ? 11.954 7.049 -35.029 1.00 83.06 83 LEU A CA 1
ATOM 623 C C . LEU A 1 83 ? 10.925 6.603 -36.074 1.00 83.06 83 LEU A C 1
ATOM 625 O O . LEU A 1 83 ? 11.124 5.577 -36.721 1.00 83.06 83 LEU A O 1
ATOM 629 N N . GLN A 1 84 ? 9.881 7.400 -36.313 1.00 85.94 84 GLN A N 1
ATOM 630 C CA . GLN A 1 84 ? 8.900 7.167 -37.379 1.00 85.94 84 GLN A CA 1
ATOM 631 C C . GLN A 1 84 ? 9.535 7.226 -38.772 1.00 85.94 84 GLN A C 1
ATOM 633 O O . GLN A 1 84 ? 9.253 6.377 -39.619 1.00 85.94 84 GLN A O 1
ATOM 638 N N . ALA A 1 85 ? 10.416 8.195 -39.029 1.00 84.25 85 ALA A N 1
ATOM 639 C CA . ALA A 1 85 ? 11.123 8.301 -40.304 1.00 84.25 85 ALA A CA 1
ATOM 640 C C . ALA A 1 85 ? 12.037 7.089 -40.551 1.00 84.25 85 ALA A C 1
ATOM 642 O O . ALA A 1 85 ? 12.039 6.528 -41.651 1.00 84.25 85 ALA A O 1
ATOM 643 N N . LYS A 1 86 ? 12.761 6.635 -39.518 1.00 85.81 86 LYS A N 1
ATOM 644 C CA . LYS A 1 86 ? 13.579 5.414 -39.574 1.00 85.81 86 LYS A CA 1
ATOM 645 C C . LYS A 1 86 ? 12.720 4.171 -39.808 1.00 85.81 86 LYS A C 1
ATOM 647 O O . LYS A 1 86 ? 13.012 3.417 -40.731 1.00 85.81 86 LYS A O 1
ATOM 652 N N . ALA A 1 87 ? 11.629 4.007 -39.062 1.00 87.06 87 ALA A N 1
ATOM 653 C CA . ALA A 1 87 ? 10.707 2.883 -39.219 1.00 87.06 87 ALA A CA 1
ATOM 654 C C . ALA A 1 87 ? 10.093 2.829 -40.628 1.00 87.06 87 ALA A C 1
ATOM 656 O O . ALA A 1 87 ? 10.046 1.765 -41.243 1.00 87.06 87 ALA A O 1
ATOM 657 N N . LYS A 1 88 ? 9.700 3.980 -41.191 1.00 86.50 88 LYS A N 1
ATOM 658 C CA . LYS A 1 88 ? 9.197 4.078 -42.572 1.00 86.50 88 LYS A CA 1
ATOM 659 C C . LYS A 1 88 ? 10.256 3.712 -43.608 1.00 86.50 88 LYS A C 1
ATOM 661 O O . LYS A 1 88 ? 9.924 3.067 -44.600 1.00 86.50 88 LYS A O 1
ATOM 666 N N . LYS A 1 89 ? 11.517 4.101 -43.396 1.00 87.19 89 LYS A N 1
ATOM 667 C CA . LYS A 1 89 ? 12.621 3.729 -44.290 1.00 87.19 89 LYS A CA 1
ATOM 668 C C . LYS A 1 89 ? 12.852 2.217 -44.277 1.00 87.19 89 LYS A C 1
ATOM 670 O O . LYS A 1 89 ? 12.887 1.614 -45.343 1.00 87.19 89 LYS A O 1
ATOM 675 N N . THR A 1 90 ? 12.919 1.609 -43.093 1.00 89.38 90 THR A N 1
ATOM 676 C CA . THR A 1 90 ? 13.093 0.157 -42.937 1.00 89.38 90 THR A CA 1
ATOM 677 C C . THR A 1 90 ? 11.921 -0.623 -43.532 1.00 89.38 90 THR A C 1
ATOM 679 O O . THR A 1 90 ? 12.136 -1.579 -44.267 1.00 89.38 90 THR A O 1
ATOM 682 N N . ALA A 1 91 ? 10.681 -0.179 -43.304 1.00 87.00 91 ALA A N 1
ATOM 683 C CA . ALA A 1 91 ? 9.500 -0.792 -43.911 1.00 87.00 91 ALA A CA 1
ATOM 684 C C . ALA A 1 91 ? 9.522 -0.696 -45.446 1.00 87.00 91 ALA A C 1
ATOM 686 O O . ALA A 1 91 ? 9.168 -1.651 -46.131 1.00 87.00 91 ALA A O 1
ATOM 687 N N . LYS A 1 92 ? 9.972 0.434 -46.004 1.00 84.88 92 LYS A N 1
ATOM 688 C CA . LYS A 1 92 ? 10.079 0.617 -47.457 1.00 84.88 92 LYS A CA 1
ATOM 689 C C . LYS A 1 92 ? 11.151 -0.280 -48.080 1.00 84.88 92 LYS A C 1
ATOM 691 O O . LYS A 1 92 ? 10.935 -0.783 -49.179 1.00 84.88 92 LYS A O 1
ATOM 696 N N . GLU A 1 93 ? 12.278 -0.482 -47.402 1.00 85.56 93 GLU A N 1
ATOM 697 C CA . GLU A 1 93 ? 13.320 -1.409 -47.860 1.00 85.56 93 GLU A CA 1
ATOM 698 C C . GLU A 1 93 ? 12.860 -2.867 -47.777 1.00 85.56 93 GLU A C 1
ATOM 700 O O . GLU A 1 93 ? 12.998 -3.582 -48.763 1.00 85.56 93 GLU A O 1
ATOM 705 N N . ALA A 1 94 ? 12.187 -3.268 -46.695 1.00 85.75 94 ALA A N 1
ATOM 706 C CA . ALA A 1 94 ? 11.613 -4.610 -46.572 1.00 85.75 94 ALA A CA 1
ATOM 707 C C . ALA A 1 94 ? 10.542 -4.894 -47.645 1.00 85.75 94 ALA A C 1
ATOM 709 O O . ALA A 1 94 ? 10.524 -5.961 -48.250 1.00 85.75 94 ALA A O 1
ATOM 710 N N . VAL A 1 95 ? 9.671 -3.922 -47.944 1.00 87.88 95 VAL A N 1
ATOM 711 C CA . VAL A 1 95 ? 8.673 -4.050 -49.023 1.00 87.88 95 VAL A CA 1
ATOM 712 C C . VAL A 1 95 ? 9.341 -4.153 -50.395 1.00 87.88 95 VAL A C 1
ATOM 714 O O . VAL A 1 95 ? 8.858 -4.886 -51.258 1.00 87.88 95 VAL A O 1
ATOM 717 N N . LYS A 1 96 ? 10.446 -3.433 -50.613 1.00 86.94 96 LYS A N 1
ATOM 718 C CA . LYS A 1 96 ? 11.214 -3.522 -51.857 1.00 86.94 96 LYS A CA 1
ATOM 719 C C . LYS A 1 96 ? 11.852 -4.904 -52.009 1.00 86.94 96 LYS A C 1
ATOM 721 O O . LYS A 1 96 ? 11.693 -5.508 -53.058 1.00 86.94 96 LYS A O 1
ATOM 726 N N . GLU A 1 97 ? 12.487 -5.420 -50.963 1.00 83.81 97 GLU A N 1
ATOM 727 C CA . GLU A 1 97 ? 13.111 -6.748 -50.960 1.00 83.81 97 GLU A CA 1
ATOM 728 C C . GLU A 1 97 ? 12.091 -7.865 -51.231 1.00 83.81 97 GLU A C 1
ATOM 730 O O . GLU A 1 97 ? 12.327 -8.730 -52.071 1.00 83.81 97 GLU A O 1
ATOM 735 N N . VAL A 1 98 ? 10.905 -7.793 -50.618 1.00 85.88 98 VAL A N 1
ATOM 736 C CA . VAL A 1 98 ? 9.803 -8.735 -50.885 1.00 85.88 98 VAL A CA 1
ATOM 737 C C . VAL A 1 98 ? 9.301 -8.625 -52.327 1.00 85.88 98 VAL A C 1
ATOM 739 O O . VAL A 1 98 ? 9.037 -9.640 -52.969 1.00 85.88 98 VAL A O 1
ATOM 742 N N . LYS A 1 99 ? 9.179 -7.409 -52.869 1.00 85.00 99 LYS A N 1
ATOM 743 C CA . LYS A 1 99 ? 8.752 -7.197 -54.259 1.00 85.00 99 LYS A CA 1
ATOM 744 C C . LYS A 1 99 ? 9.783 -7.723 -55.258 1.00 85.00 99 LYS A C 1
ATOM 746 O O . LYS A 1 99 ? 9.403 -8.341 -56.253 1.00 85.00 99 LYS A O 1
ATOM 751 N N . ASP A 1 100 ? 11.061 -7.491 -54.993 1.00 82.56 100 ASP A N 1
ATOM 752 C CA . ASP A 1 100 ? 12.160 -7.951 -55.837 1.00 82.56 100 ASP A CA 1
ATOM 753 C C . ASP A 1 100 ? 12.243 -9.492 -55.808 1.00 82.56 100 ASP A C 1
ATOM 755 O O . ASP A 1 100 ? 12.387 -10.112 -56.860 1.00 82.56 100 ASP A O 1
ATOM 759 N N . ALA A 1 101 ? 12.009 -10.122 -54.650 1.00 74.75 101 ALA A N 1
ATOM 760 C CA . ALA A 1 101 ? 11.902 -11.579 -54.520 1.00 74.75 101 ALA A CA 1
ATOM 761 C C . ALA A 1 101 ? 10.686 -12.168 -55.266 1.00 74.75 101 ALA A C 1
ATOM 763 O O . ALA A 1 101 ? 10.821 -13.165 -55.970 1.00 74.75 101 ALA A O 1
ATOM 764 N N . VAL A 1 102 ? 9.512 -11.530 -55.180 1.00 75.38 102 VAL A N 1
ATOM 765 C CA . VAL A 1 102 ? 8.295 -11.951 -55.907 1.00 75.38 102 VAL A CA 1
ATOM 766 C C . VAL A 1 102 ? 8.452 -11.806 -57.425 1.00 75.38 102 VAL A C 1
ATOM 768 O O . VAL A 1 102 ? 7.931 -12.618 -58.184 1.00 75.38 102 VAL A O 1
ATOM 771 N N . THR A 1 103 ? 9.178 -10.789 -57.888 1.00 69.81 103 THR A N 1
ATOM 772 C CA . THR A 1 103 ? 9.386 -10.555 -59.327 1.00 69.81 103 THR A CA 1
ATOM 773 C C . THR A 1 103 ? 10.464 -11.483 -59.905 1.00 69.81 103 THR A C 1
ATOM 775 O O . THR A 1 103 ? 10.404 -11.822 -61.084 1.00 69.81 103 THR A O 1
ATOM 778 N N . ALA A 1 104 ? 11.419 -11.936 -59.084 1.00 60.03 104 ALA A N 1
ATOM 779 C CA . ALA A 1 104 ? 12.450 -12.896 -59.480 1.00 60.03 104 ALA A CA 1
ATOM 780 C C . ALA A 1 104 ? 11.919 -14.335 -59.655 1.00 60.03 104 ALA A C 1
ATOM 782 O O . ALA A 1 104 ? 12.476 -15.083 -60.455 1.00 60.03 104 ALA A O 1
ATOM 783 N N . ASP A 1 105 ? 10.835 -14.708 -58.966 1.00 55.59 105 ASP A N 1
ATOM 784 C CA . ASP A 1 105 ? 10.210 -16.041 -59.065 1.00 55.59 105 ASP A CA 1
ATOM 785 C C . ASP A 1 105 ? 9.165 -16.143 -60.207 1.00 55.59 105 ASP A C 1
ATOM 787 O O . ASP A 1 105 ? 8.855 -17.225 -60.695 1.00 55.59 105 ASP A O 1
ATOM 791 N N . GLY A 1 106 ? 8.661 -15.009 -60.715 1.00 50.88 106 GLY A N 1
ATOM 792 C CA . GLY A 1 106 ? 7.599 -14.942 -61.738 1.00 50.88 106 GLY A CA 1
ATOM 793 C C . GLY A 1 106 ? 8.056 -14.960 -63.206 1.00 50.88 106 GLY A C 1
ATOM 794 O O . GLY A 1 106 ? 7.284 -14.608 -64.097 1.00 50.88 106 GLY A O 1
ATOM 795 N N . GLY A 1 107 ? 9.307 -15.327 -63.482 1.00 46.31 107 GLY A N 1
ATOM 796 C CA . GLY A 1 107 ? 9.933 -15.251 -64.805 1.00 46.31 107 GLY A CA 1
ATOM 797 C C . GLY A 1 107 ? 9.780 -16.486 -65.700 1.00 46.31 107 GLY A C 1
ATOM 798 O O . GLY A 1 107 ? 10.737 -16.824 -66.395 1.00 46.31 107 GLY A O 1
ATOM 799 N N . HIS A 1 108 ? 8.630 -17.174 -65.722 1.00 41.94 108 HIS A N 1
ATOM 800 C CA . HIS A 1 108 ? 8.323 -18.085 -66.835 1.00 41.94 108 HIS A CA 1
ATOM 801 C C . HIS A 1 108 ? 6.822 -18.327 -67.062 1.00 41.94 108 HIS A C 1
ATOM 803 O O . HIS A 1 108 ? 6.183 -19.109 -66.364 1.00 41.94 108 HIS A O 1
ATOM 809 N N . GLY A 1 109 ? 6.300 -17.726 -68.138 1.00 44.34 109 GLY A N 1
ATOM 810 C CA . GLY A 1 109 ? 5.213 -18.308 -68.926 1.00 44.34 109 GLY A CA 1
ATOM 811 C C . GLY A 1 109 ? 3.868 -17.583 -68.886 1.00 44.34 109 GLY A C 1
ATOM 812 O O . GLY A 1 109 ? 3.002 -17.931 -68.092 1.00 44.34 109 GLY A O 1
ATOM 813 N N . ARG A 1 110 ? 3.632 -16.691 -69.856 1.00 43.00 110 ARG A N 1
ATOM 814 C CA . ARG A 1 110 ? 2.690 -16.918 -70.975 1.00 43.00 110 ARG A CA 1
ATOM 815 C C . ARG A 1 110 ? 2.442 -15.617 -71.728 1.00 43.00 110 ARG A C 1
ATOM 817 O O . ARG A 1 110 ? 1.642 -14.785 -71.312 1.00 43.00 110 ARG A O 1
ATOM 824 N N . ASP A 1 111 ? 3.068 -15.527 -72.891 1.00 46.12 111 ASP A N 1
ATOM 825 C CA . ASP A 1 111 ? 2.565 -14.712 -73.983 1.00 46.12 111 ASP A CA 1
ATOM 826 C C . ASP A 1 111 ? 1.458 -15.496 -74.701 1.00 46.12 111 ASP A C 1
ATOM 828 O O . ASP A 1 111 ? 1.637 -16.667 -75.038 1.00 46.12 111 ASP A O 1
ATOM 832 N N . GLY A 1 112 ? 0.332 -14.831 -74.962 1.00 40.47 112 GLY A N 1
ATOM 833 C CA . GLY A 1 112 ? -0.600 -15.202 -76.028 1.00 40.47 112 GLY A CA 1
ATOM 834 C C . GLY A 1 112 ? -1.814 -16.047 -75.634 1.00 40.47 112 GLY A C 1
ATOM 835 O O . GLY A 1 112 ? -1.745 -17.269 -75.599 1.00 40.47 112 GLY A O 1
ATOM 836 N N . ALA A 1 113 ? -2.962 -15.388 -75.482 1.00 37.47 113 ALA A N 1
ATOM 837 C CA . ALA A 1 113 ? -4.192 -15.747 -76.195 1.00 37.47 113 ALA A CA 1
ATOM 838 C C . ALA A 1 113 ? -5.194 -14.594 -76.052 1.00 37.47 113 ALA A C 1
ATOM 840 O O . ALA A 1 113 ? -5.676 -14.276 -74.969 1.00 37.47 113 ALA A O 1
ATOM 841 N N . LYS A 1 114 ? -5.423 -13.935 -77.181 1.00 41.44 114 LYS A N 1
ATOM 842 C CA . LYS A 1 114 ? -6.506 -13.000 -77.448 1.00 41.44 114 LYS A CA 1
ATOM 843 C C . LYS A 1 114 ? -7.719 -13.863 -77.780 1.00 41.44 114 LYS A C 1
ATOM 845 O O . LYS A 1 114 ? -7.582 -14.630 -78.717 1.00 41.44 114 LYS A O 1
ATOM 850 N N . ASP A 1 115 ? -8.833 -13.727 -77.069 1.00 40.31 115 ASP A N 1
ATOM 851 C CA . ASP A 1 115 ? -10.139 -14.184 -77.552 1.00 40.31 115 ASP A CA 1
ATOM 852 C C . ASP A 1 115 ? -11.234 -13.270 -77.001 1.00 40.31 115 ASP A C 1
ATOM 854 O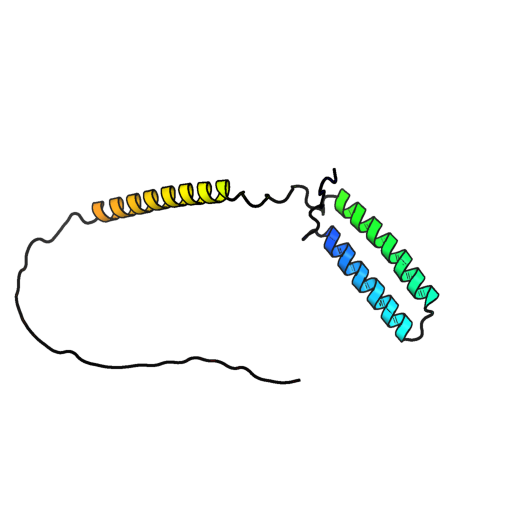 O . ASP A 1 115 ? -11.463 -13.155 -75.795 1.00 40.31 115 ASP A O 1
ATOM 858 N N . ASP A 1 116 ? -11.867 -12.584 -77.943 1.00 43.94 116 ASP A N 1
ATOM 859 C CA . ASP A 1 116 ? -13.056 -11.770 -77.787 1.00 43.94 116 ASP A CA 1
ATOM 860 C C . ASP A 1 116 ? -14.267 -12.673 -77.497 1.00 43.94 116 ASP A C 1
ATOM 862 O O . ASP A 1 116 ? -14.540 -13.608 -78.247 1.00 43.94 116 ASP A O 1
ATOM 866 N N . SER A 1 117 ? -15.061 -12.376 -76.468 1.00 38.62 117 SER A N 1
ATOM 867 C CA . SER A 1 117 ? -16.513 -12.595 -76.533 1.00 38.62 117 SER A CA 1
ATOM 868 C C . SER A 1 117 ? -17.247 -11.782 -75.472 1.00 38.62 117 SER A C 1
ATOM 870 O O . SER A 1 117 ? -16.786 -11.584 -74.349 1.00 38.62 117 SER A O 1
ATOM 872 N N . ALA A 1 118 ? -18.364 -11.231 -75.927 1.00 40.41 118 ALA A N 1
ATOM 873 C CA . ALA A 1 118 ? -19.162 -10.201 -75.300 1.00 40.41 118 ALA A CA 1
ATOM 874 C C . ALA A 1 118 ? -20.145 -10.733 -74.246 1.00 40.41 118 ALA A C 1
ATOM 876 O O . ALA A 1 118 ? -20.452 -11.919 -74.205 1.00 40.41 118 ALA A O 1
ATOM 877 N N . ASP A 1 119 ? -20.691 -9.767 -73.503 1.00 39.94 119 ASP A N 1
ATOM 878 C CA . ASP A 1 119 ? -22.029 -9.748 -72.906 1.00 39.94 119 ASP A CA 1
ATOM 879 C C . ASP A 1 119 ? -22.435 -10.884 -71.955 1.00 39.94 119 ASP A C 1
ATOM 881 O O . ASP A 1 119 ? -22.757 -12.000 -72.351 1.00 39.94 119 ASP A O 1
ATOM 885 N N . SER A 1 120 ? -22.660 -10.533 -70.686 1.00 38.81 120 SER A N 1
ATOM 886 C CA . SER A 1 120 ? -24.035 -10.300 -70.208 1.00 38.81 120 SER A CA 1
ATOM 887 C C . SER A 1 120 ? -24.119 -10.089 -68.688 1.00 38.81 120 SER A C 1
ATOM 889 O O . SER A 1 120 ? -23.482 -10.774 -67.896 1.00 38.81 120 SER A O 1
ATOM 891 N N . ALA A 1 121 ? -25.001 -9.154 -68.321 1.00 36.16 121 ALA A N 1
ATOM 892 C CA . ALA A 1 121 ? -25.821 -9.135 -67.106 1.00 36.16 121 ALA A CA 1
ATOM 893 C C . ALA A 1 121 ? -25.163 -8.887 -65.724 1.00 36.16 121 ALA A C 1
ATOM 895 O O . ALA A 1 121 ? -24.719 -9.788 -65.021 1.00 36.16 121 ALA A O 1
ATOM 896 N N . ALA A 1 122 ? -25.318 -7.647 -65.241 1.00 43.69 122 ALA A N 1
ATOM 897 C CA . ALA A 1 122 ? -25.801 -7.401 -63.871 1.00 43.69 122 ALA A CA 1
ATOM 898 C C . ALA A 1 122 ? -27.288 -7.859 -63.771 1.00 43.69 122 ALA A C 1
ATOM 900 O O . ALA A 1 122 ? -27.904 -7.948 -64.838 1.00 43.69 122 ALA A O 1
ATOM 901 N N . PRO A 1 123 ? -27.938 -8.065 -62.592 1.00 56.09 123 PRO A N 1
ATOM 902 C CA . PRO A 1 123 ? -27.655 -7.401 -61.307 1.00 56.09 123 PRO A CA 1
ATOM 903 C C . PRO A 1 123 ? -27.954 -8.203 -59.999 1.00 56.09 123 PRO A C 1
ATOM 905 O O . PRO A 1 123 ? -28.467 -9.313 -60.013 1.00 56.09 123 PRO A O 1
ATOM 908 N N . ALA A 1 124 ? -27.744 -7.509 -58.868 1.00 42.56 124 ALA A N 1
ATOM 909 C CA . ALA A 1 124 ? -28.562 -7.515 -57.637 1.00 42.56 124 ALA A CA 1
ATOM 910 C C . ALA A 1 124 ? -28.351 -8.556 -56.506 1.00 42.56 124 ALA A C 1
ATOM 912 O O . ALA A 1 124 ? -28.389 -9.763 -56.703 1.00 42.56 124 ALA A O 1
ATOM 913 N N . GLY A 1 125 ? -28.334 -8.011 -55.275 1.00 37.97 125 GLY A N 1
ATOM 914 C CA . GLY A 1 125 ? -28.768 -8.653 -54.019 1.00 37.97 125 GLY A CA 1
ATOM 915 C C . GLY A 1 125 ? -27.624 -9.120 -53.104 1.00 37.97 125 GLY A C 1
ATOM 916 O O . GLY A 1 125 ? -26.699 -9.758 -53.572 1.00 37.97 125 GLY A O 1
ATOM 917 N N . SER A 1 126 ? -27.591 -8.877 -51.791 1.00 47.94 126 SER A N 1
ATOM 918 C CA . SER A 1 126 ? -28.547 -8.254 -50.876 1.00 47.94 126 SER A CA 1
ATOM 919 C C . SER A 1 126 ? -27.848 -7.857 -49.566 1.00 47.94 126 SER A C 1
ATOM 921 O O . SER A 1 126 ? -26.851 -8.450 -49.163 1.00 47.94 126 SER A O 1
ATOM 923 N N . ALA A 1 127 ? -28.441 -6.875 -48.892 1.00 46.03 127 ALA A N 1
ATOM 924 C CA . ALA A 1 127 ? -28.175 -6.433 -47.528 1.00 46.03 127 ALA A CA 1
ATOM 925 C C . ALA A 1 127 ? -28.227 -7.541 -46.451 1.00 46.03 127 ALA A C 1
ATOM 927 O O . ALA A 1 127 ? -29.006 -8.480 -46.581 1.00 46.03 127 ALA A O 1
ATOM 928 N N . ALA A 1 128 ? -27.476 -7.333 -45.359 1.00 48.66 128 ALA A N 1
ATOM 929 C CA . ALA A 1 128 ? -27.879 -7.464 -43.942 1.00 48.66 128 ALA A CA 1
ATOM 930 C C . ALA A 1 128 ? -26.620 -7.167 -43.087 1.00 48.66 128 ALA A C 1
ATOM 932 O O . ALA A 1 128 ? -25.618 -7.854 -43.225 1.00 48.66 128 ALA A O 1
ATOM 933 N N . ALA A 1 129 ? -26.467 -6.058 -42.356 1.00 47.22 129 ALA A N 1
ATOM 934 C CA . ALA A 1 129 ? -27.223 -5.589 -41.192 1.00 47.22 129 ALA A CA 1
ATOM 935 C C . ALA A 1 129 ? -27.327 -6.629 -40.057 1.00 47.22 129 ALA A C 1
ATOM 937 O O . ALA A 1 129 ? -28.225 -7.460 -40.069 1.00 47.22 129 ALA A O 1
ATOM 938 N N . SER A 1 130 ? -26.481 -6.501 -39.028 1.00 49.03 130 SER A N 1
ATOM 939 C CA . SER A 1 130 ? -26.950 -6.591 -37.637 1.00 49.03 130 SER A CA 1
ATOM 940 C C . SER A 1 130 ? -26.002 -5.843 -36.695 1.00 49.03 130 SER A C 1
ATOM 942 O O . SER A 1 130 ? -24.925 -6.322 -36.338 1.00 49.03 130 SER A O 1
ATOM 944 N N . ALA A 1 131 ? -26.437 -4.652 -36.295 1.00 50.09 131 ALA A N 1
ATOM 945 C CA . ALA A 1 131 ? -26.072 -4.063 -35.020 1.00 50.09 131 ALA A CA 1
ATOM 946 C C . ALA A 1 131 ? -26.643 -4.938 -33.890 1.00 50.09 131 ALA A C 1
ATOM 948 O O . ALA A 1 131 ? -27.761 -5.439 -33.999 1.00 50.09 131 ALA A O 1
ATOM 949 N N . GLY A 1 132 ? -25.872 -5.111 -32.821 1.00 44.06 132 GLY A N 1
ATOM 950 C CA . GLY A 1 132 ? -26.282 -5.785 -31.593 1.00 44.06 132 GLY A CA 1
ATOM 951 C C . GLY A 1 132 ? -25.930 -4.909 -30.402 1.00 44.06 132 GLY A C 1
ATOM 952 O O . GLY A 1 132 ? -24.954 -5.156 -29.704 1.00 44.06 132 GLY A O 1
ATOM 953 N N . GLU A 1 133 ? -26.706 -3.843 -30.238 1.00 47.03 133 GLU A N 1
ATOM 954 C CA . GLU A 1 133 ? -26.817 -3.064 -29.014 1.00 47.03 133 GLU A CA 1
ATOM 955 C C . GLU A 1 133 ? -27.670 -3.862 -28.020 1.00 47.03 133 GLU A C 1
ATOM 957 O O . GLU A 1 133 ? -28.809 -4.210 -28.320 1.00 47.03 133 GLU A O 1
ATOM 962 N N . THR A 1 134 ? -27.140 -4.141 -26.830 1.00 54.78 134 THR A N 1
ATOM 963 C CA . THR A 1 134 ? -27.969 -4.422 -25.653 1.00 54.78 134 THR A CA 1
ATOM 964 C C . THR A 1 134 ? -27.449 -3.594 -24.492 1.00 54.78 134 THR A C 1
ATOM 966 O O . THR A 1 134 ? -26.581 -4.012 -23.725 1.00 54.78 134 THR A O 1
ATOM 969 N N . ALA A 1 135 ? -27.990 -2.384 -24.399 1.00 50.03 135 ALA A N 1
ATOM 970 C CA . ALA A 1 135 ? -28.159 -1.694 -23.138 1.00 50.03 135 ALA A CA 1
ATOM 971 C C . ALA A 1 135 ? -29.195 -2.433 -22.273 1.00 50.03 135 ALA A C 1
ATOM 973 O O . ALA A 1 135 ? -30.157 -2.998 -22.792 1.00 50.03 135 ALA A O 1
ATOM 974 N N . GLY A 1 13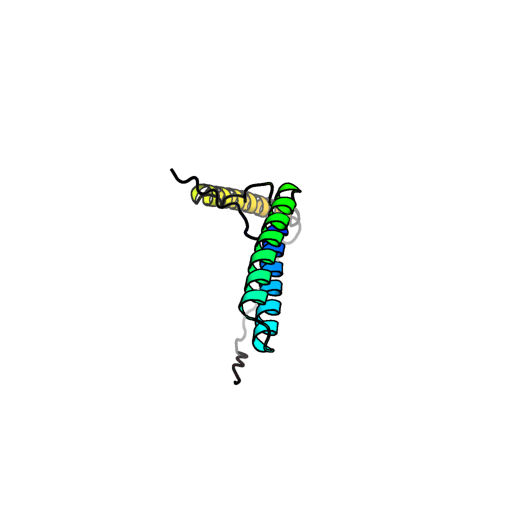6 ? -29.026 -2.343 -20.953 1.00 42.91 136 GLY A N 1
ATOM 975 C CA . GLY A 1 136 ? -30.108 -2.544 -19.991 1.00 42.91 136 GLY A CA 1
ATOM 976 C C . GLY A 1 136 ? -29.771 -3.503 -18.854 1.00 42.91 136 GLY A C 1
ATOM 977 O O . GLY A 1 136 ? -29.777 -4.712 -19.032 1.00 42.91 136 GLY A O 1
ATOM 978 N N . SER A 1 137 ? -29.607 -2.979 -17.639 1.00 51.97 137 SER A N 1
ATOM 979 C CA . SER A 1 137 ? -30.750 -2.814 -16.725 1.00 51.97 137 SER A CA 1
ATOM 980 C C . SER A 1 137 ? -30.298 -2.809 -15.257 1.00 51.97 137 SER A C 1
ATOM 982 O O . SER A 1 137 ? -29.806 -3.804 -14.739 1.00 51.97 137 SER A O 1
ATOM 984 N N . SER A 1 138 ? -30.594 -1.689 -14.594 1.00 58.66 138 SER A N 1
ATOM 985 C CA . SER A 1 138 ? -31.133 -1.606 -13.226 1.00 58.66 138 SER A CA 1
ATOM 986 C C . SER A 1 138 ? -30.287 -2.091 -12.039 1.00 58.66 138 SER A C 1
ATOM 988 O O . SER A 1 138 ? -30.252 -3.281 -11.734 1.00 58.66 138 SER A O 1
ATOM 990 N N . ARG A 1 139 ? -29.827 -1.138 -11.219 1.00 56.91 139 ARG A N 1
ATOM 991 C CA . ARG A 1 139 ? -30.426 -0.807 -9.908 1.00 56.91 139 ARG A CA 1
ATOM 992 C C . ARG A 1 139 ? -29.814 0.461 -9.326 1.00 56.91 139 ARG A C 1
ATOM 994 O O . ARG A 1 139 ? -28.615 0.693 -9.580 1.00 56.91 139 ARG A O 1
#

Organism: NCBI:txid1323731

pLDDT: mean 73.78, std 20.65, range [36.16, 98.06]